Protein AF-A0A934EEZ6-F1 (afdb_monomer_lite)

Sequence (55 aa):
MADVHDRKTRSYNMSRIRSRDTKPELLVRKFLFAKDSRYKLHDKSLLDWAEREIS

Foldseek 3Di:
DDDPDDPVVVVVVVVPDDPDPDPVVVVVVVVCVVVVHDDDPPDCVVVVVVVVVVD

Secondary structure (DSSP, 8-state):
---SS-HHHHHHHHHH--SSS-HHHHHHHHHHHHTT----SS-THHHHHHHHS--

pLDDT: mean 86.47, std 10.89, range [50.56, 96.0]

Structure (mmCIF, N/CA/C/O backbone):
data_AF-A0A934EEZ6-F1
#
_entry.id   AF-A0A934EEZ6-F1
#
loop_
_atom_site.group_PDB
_atom_site.id
_atom_site.type_symbol
_atom_site.label_atom_id
_atom_site.label_alt_id
_atom_site.label_comp_id
_atom_site.label_asym_id
_atom_site.label_entity_id
_atom_site.label_seq_id
_atom_site.pdbx_PDB_ins_code
_atom_site.Cartn_x
_atom_site.Cartn_y
_atom_site.Cartn_z
_atom_site.occupancy
_atom_site.B_iso_or_equiv
_atom_site.auth_seq_id
_atom_site.auth_comp_id
_atom_site.auth_asym_id
_atom_site.auth_atom_id
_atom_site.pdbx_PDB_model_num
ATOM 1 N N . MET A 1 1 ? 5.155 -24.527 -15.886 1.00 62.41 1 MET A N 1
ATOM 2 C CA . MET A 1 1 ? 4.544 -23.202 -16.135 1.00 62.41 1 MET A CA 1
ATOM 3 C C . MET A 1 1 ? 5.681 -22.243 -16.463 1.00 62.41 1 MET A C 1
ATOM 5 O O . MET A 1 1 ? 6.623 -22.196 -15.683 1.00 62.41 1 MET A O 1
ATOM 9 N N . ALA A 1 2 ? 5.678 -21.616 -17.642 1.00 82.62 2 ALA A N 1
ATOM 10 C CA . ALA A 1 2 ? 6.780 -20.768 -18.112 1.00 82.62 2 ALA A CA 1
ATOM 11 C C . ALA A 1 2 ? 6.494 -19.286 -17.824 1.00 82.62 2 ALA A C 1
ATOM 13 O O . ALA A 1 2 ? 5.333 -18.878 -17.821 1.00 82.62 2 ALA A O 1
ATOM 14 N N . ASP A 1 3 ? 7.548 -18.508 -17.566 1.00 82.75 3 ASP A N 1
ATOM 15 C CA . ASP A 1 3 ? 7.455 -17.054 -17.414 1.00 82.75 3 ASP A CA 1
ATOM 16 C C . ASP A 1 3 ? 6.916 -16.449 -18.715 1.00 82.75 3 ASP A C 1
ATOM 18 O O . ASP A 1 3 ? 7.428 -16.723 -19.801 1.00 82.75 3 ASP A O 1
ATOM 22 N N . VAL A 1 4 ? 5.846 -15.666 -18.604 1.00 87.69 4 VAL A N 1
ATOM 23 C CA . VAL A 1 4 ? 5.175 -15.046 -19.754 1.00 87.69 4 VAL A CA 1
ATOM 24 C C . VAL A 1 4 ? 5.938 -13.797 -20.217 1.00 87.69 4 VAL A C 1
ATOM 26 O O . VAL A 1 4 ? 5.655 -13.245 -21.280 1.00 87.69 4 VAL A O 1
ATOM 29 N N . HIS A 1 5 ? 6.896 -13.315 -19.419 1.00 87.88 5 HIS A N 1
ATOM 30 C CA . HIS A 1 5 ? 7.608 -12.069 -19.652 1.00 87.88 5 HIS A CA 1
ATOM 31 C C . HIS A 1 5 ? 9.085 -12.284 -19.980 1.00 87.88 5 HIS A C 1
ATOM 33 O O . HIS A 1 5 ? 9.781 -13.100 -19.380 1.00 87.88 5 HIS A O 1
ATOM 39 N N . ASP A 1 6 ? 9.590 -11.456 -20.896 1.00 91.38 6 ASP A N 1
ATOM 40 C CA . ASP A 1 6 ? 11.026 -11.339 -21.127 1.00 91.38 6 ASP A CA 1
ATOM 41 C C . ASP A 1 6 ? 11.752 -10.816 -19.870 1.00 91.38 6 ASP A C 1
ATOM 43 O O . ASP A 1 6 ? 11.191 -10.083 -19.044 1.00 91.38 6 ASP A O 1
ATOM 47 N N . ARG A 1 7 ? 13.041 -11.155 -19.739 1.00 90.19 7 ARG A N 1
ATOM 48 C CA . ARG A 1 7 ? 13.887 -10.804 -18.591 1.00 90.19 7 ARG A CA 1
ATOM 49 C C . ARG A 1 7 ? 13.858 -9.306 -18.288 1.00 90.19 7 ARG A C 1
ATOM 51 O O . ARG A 1 7 ? 13.802 -8.933 -17.113 1.00 90.19 7 ARG A O 1
ATOM 58 N N . LYS A 1 8 ? 13.884 -8.449 -19.316 1.00 92.81 8 LYS A N 1
ATOM 59 C CA . LYS A 1 8 ? 13.867 -6.988 -19.139 1.00 92.81 8 LYS A CA 1
ATOM 60 C C . LYS A 1 8 ? 12.525 -6.511 -18.587 1.00 92.81 8 LYS A C 1
ATOM 62 O O . LYS A 1 8 ? 12.499 -5.731 -17.635 1.00 92.81 8 LYS A O 1
ATOM 67 N N . THR A 1 9 ? 11.427 -7.036 -19.125 1.00 91.81 9 THR A N 1
ATOM 68 C CA . THR A 1 9 ? 10.059 -6.743 -18.673 1.00 91.81 9 THR A CA 1
ATOM 69 C C . THR A 1 9 ? 9.850 -7.188 -17.233 1.00 91.81 9 THR A C 1
ATOM 71 O O . THR A 1 9 ? 9.339 -6.427 -16.416 1.00 91.81 9 THR A O 1
ATOM 74 N N . ARG A 1 10 ? 10.330 -8.382 -16.877 1.00 94.44 10 ARG A N 1
ATOM 75 C CA . ARG A 1 10 ? 10.285 -8.877 -15.501 1.00 94.44 10 ARG A CA 1
ATOM 76 C C . ARG A 1 10 ? 11.096 -8.002 -14.554 1.00 94.44 10 ARG A C 1
ATOM 78 O O . ARG A 1 10 ? 10.593 -7.631 -13.502 1.00 94.44 10 ARG A O 1
ATOM 85 N N . SER A 1 11 ? 12.325 -7.640 -14.923 1.00 92.50 11 SER A N 1
ATOM 86 C CA . SER A 1 11 ? 13.166 -6.760 -14.101 1.00 92.50 11 SER A CA 1
ATOM 87 C C . SER A 1 11 ? 12.511 -5.398 -13.875 1.00 92.50 11 SER A C 1
ATOM 89 O O . SER A 1 11 ? 12.582 -4.859 -12.772 1.00 92.50 11 SER A O 1
ATOM 91 N N . TYR A 1 12 ? 11.861 -4.852 -14.905 1.00 94.81 12 TYR A N 1
ATOM 92 C CA . TYR A 1 12 ? 11.088 -3.624 -14.787 1.00 94.81 12 TYR A CA 1
ATOM 93 C C . TYR A 1 12 ? 9.882 -3.810 -13.859 1.00 94.81 12 TYR A C 1
ATOM 95 O O . TYR A 1 12 ? 9.706 -3.031 -12.935 1.00 94.81 12 TYR A O 1
ATOM 103 N N . ASN A 1 13 ? 9.088 -4.867 -14.032 1.00 93.25 13 ASN A N 1
ATOM 104 C CA . ASN A 1 13 ? 7.926 -5.123 -13.179 1.00 93.25 13 ASN A CA 1
ATOM 105 C C . ASN A 1 13 ? 8.326 -5.306 -11.710 1.00 93.25 13 ASN A C 1
ATOM 107 O O . ASN A 1 13 ? 7.729 -4.690 -10.831 1.00 93.25 13 ASN A O 1
ATOM 111 N N . MET A 1 14 ? 9.375 -6.087 -11.449 1.00 92.62 14 MET A N 1
ATOM 112 C CA . MET A 1 14 ? 9.891 -6.316 -10.101 1.00 92.62 14 MET A CA 1
ATOM 113 C C . MET A 1 14 ? 10.407 -5.025 -9.452 1.00 92.62 14 MET A C 1
ATOM 115 O O . MET A 1 14 ? 10.152 -4.816 -8.271 1.00 92.62 14 MET A O 1
ATOM 119 N N . SER A 1 15 ? 11.049 -4.115 -10.203 1.00 92.44 15 SER A N 1
ATOM 120 C CA . SER A 1 15 ? 11.523 -2.829 -9.654 1.00 92.44 15 SER A CA 1
ATOM 121 C C . SER A 1 15 ? 10.391 -1.866 -9.274 1.00 92.44 15 SER A C 1
ATOM 123 O O . SER A 1 15 ? 10.601 -0.916 -8.519 1.00 92.44 15 SER A O 1
ATOM 125 N N . ARG A 1 16 ? 9.173 -2.106 -9.774 1.00 91.12 16 ARG A N 1
ATOM 126 C CA . ARG A 1 16 ? 7.974 -1.326 -9.435 1.00 91.12 16 ARG A CA 1
ATOM 127 C C . ARG A 1 16 ? 7.270 -1.833 -8.177 1.00 91.12 16 ARG A C 1
ATOM 129 O O . ARG A 1 16 ? 6.438 -1.104 -7.634 1.00 91.12 16 ARG A O 1
ATOM 136 N N . ILE A 1 17 ? 7.577 -3.046 -7.716 1.00 90.62 17 ILE A N 1
ATOM 137 C CA . ILE A 1 17 ? 7.001 -3.615 -6.496 1.00 90.62 17 ILE A CA 1
ATOM 138 C C . ILE A 1 17 ? 7.688 -2.968 -5.288 1.00 90.62 17 ILE A C 1
ATOM 140 O O . ILE A 1 17 ? 8.904 -3.027 -5.137 1.00 90.62 17 ILE A O 1
ATOM 144 N N . ARG A 1 18 ? 6.895 -2.320 -4.430 1.00 88.94 18 ARG A N 1
ATOM 145 C CA . ARG A 1 18 ? 7.362 -1.658 -3.203 1.00 88.94 18 ARG A CA 1
ATOM 146 C C . ARG A 1 18 ? 7.143 -2.567 -1.997 1.00 88.94 18 ARG A C 1
ATOM 148 O O . ARG A 1 18 ? 6.223 -3.376 -2.002 1.00 88.94 18 ARG A O 1
ATOM 155 N N . SER A 1 19 ? 7.954 -2.393 -0.956 1.00 87.56 19 SER A N 1
ATOM 156 C CA . SER A 1 19 ? 7.835 -3.140 0.306 1.00 87.56 19 SER A CA 1
ATOM 157 C C . SER A 1 19 ? 6.759 -2.602 1.255 1.00 87.56 19 SER A C 1
ATOM 159 O O . SER A 1 19 ? 6.449 -3.256 2.246 1.00 87.56 19 SER A O 1
ATOM 161 N N . ARG A 1 20 ? 6.230 -1.401 0.992 1.00 89.31 20 ARG A N 1
ATOM 162 C CA . ARG A 1 20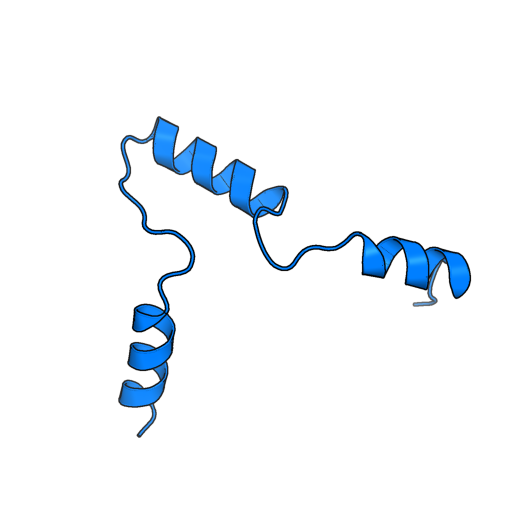 ? 5.225 -0.708 1.811 1.00 89.31 20 ARG A CA 1
ATOM 163 C C . ARG A 1 20 ? 4.278 0.089 0.927 1.00 89.31 20 ARG A C 1
ATOM 165 O O . ARG A 1 20 ? 4.627 0.426 -0.210 1.00 89.31 20 ARG A O 1
ATOM 172 N N . ASP A 1 21 ? 3.106 0.408 1.470 1.00 90.50 21 ASP A N 1
ATOM 173 C CA . ASP A 1 21 ? 2.066 1.205 0.809 1.00 90.50 21 ASP A CA 1
ATOM 174 C C . 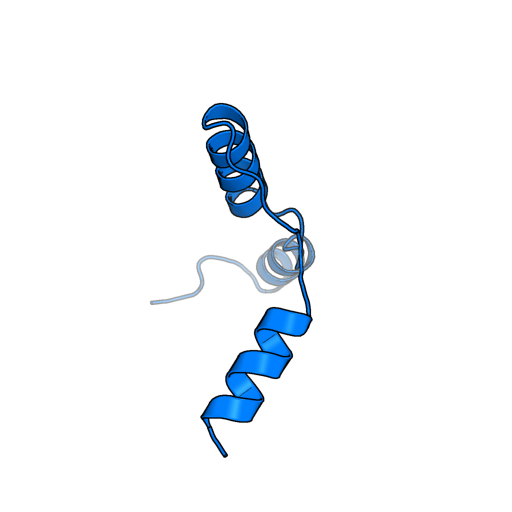ASP A 1 21 ? 1.630 0.589 -0.525 1.00 90.50 21 ASP A C 1
ATOM 176 O O . ASP A 1 21 ? 1.329 1.267 -1.513 1.00 90.50 21 ASP A O 1
ATOM 180 N N . THR A 1 22 ? 1.619 -0.741 -0.560 1.00 93.75 22 THR A N 1
ATOM 181 C CA . THR A 1 22 ? 1.137 -1.496 -1.707 1.00 93.75 22 THR A CA 1
ATOM 182 C C . THR A 1 22 ? -0.378 -1.327 -1.860 1.00 93.75 22 THR A C 1
ATOM 184 O O . THR A 1 22 ? -1.103 -0.994 -0.921 1.00 93.75 22 THR A O 1
ATOM 187 N N . LYS A 1 23 ? -0.897 -1.569 -3.068 1.00 91.88 23 LYS A N 1
ATOM 188 C CA . LYS A 1 23 ? -2.345 -1.525 -3.331 1.00 91.88 23 LYS A CA 1
ATOM 189 C C . LYS A 1 23 ? -3.183 -2.346 -2.328 1.00 91.88 23 LYS A C 1
ATOM 191 O O . LYS A 1 23 ? -4.163 -1.787 -1.836 1.00 91.88 23 LYS A O 1
ATOM 196 N N . PRO A 1 24 ? -2.838 -3.611 -1.998 1.00 94.12 24 PRO A N 1
ATOM 197 C CA . PRO A 1 24 ? -3.593 -4.369 -1.001 1.00 94.12 24 PRO A CA 1
ATOM 198 C C . PRO A 1 24 ? -3.515 -3.751 0.401 1.00 94.12 24 PRO A C 1
ATOM 200 O O . PRO A 1 24 ? -4.546 -3.662 1.063 1.00 94.12 24 PRO A O 1
ATOM 203 N N . GLU A 1 25 ? -2.354 -3.244 0.834 1.00 93.94 25 GLU A N 1
ATOM 204 C CA . GLU A 1 25 ? -2.245 -2.539 2.121 1.00 93.94 25 GLU A CA 1
ATOM 205 C C . GLU A 1 25 ? -3.183 -1.332 2.184 1.00 93.94 25 GLU A C 1
ATOM 207 O O . GLU A 1 25 ? -3.915 -1.164 3.155 1.00 93.94 25 GLU A O 1
ATOM 212 N N . LEU A 1 26 ? -3.200 -0.501 1.138 1.00 93.62 26 LEU A N 1
ATOM 213 C CA . LEU A 1 26 ? -4.057 0.685 1.082 1.00 93.62 26 LEU A CA 1
ATOM 214 C C . LEU A 1 26 ? -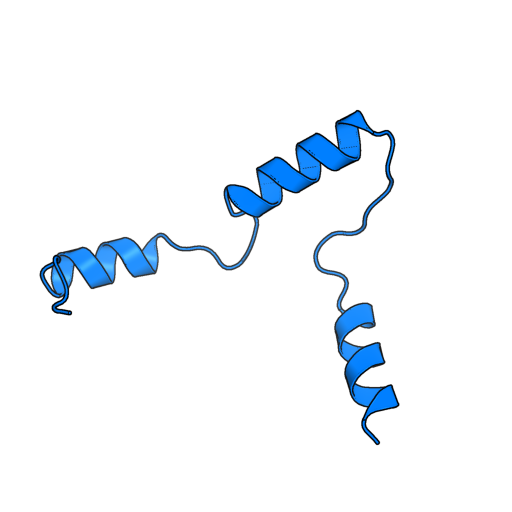5.547 0.324 1.106 1.00 93.62 26 LEU A C 1
ATOM 216 O O . LEU A 1 26 ? -6.340 1.047 1.709 1.00 93.62 26 LEU A O 1
ATOM 220 N N . LEU A 1 27 ? -5.932 -0.786 0.474 1.00 95.44 27 LEU A N 1
ATOM 221 C CA . LEU A 1 27 ? -7.305 -1.287 0.509 1.00 95.44 27 LEU A CA 1
ATOM 222 C C . LEU A 1 27 ? -7.706 -1.680 1.936 1.00 95.44 27 LEU A C 1
ATOM 224 O O . LEU A 1 27 ? -8.740 -1.223 2.423 1.00 95.44 27 LEU A O 1
ATOM 228 N N . VAL A 1 28 ? -6.866 -2.453 2.629 1.00 95.00 28 VAL A N 1
ATOM 229 C CA . VAL A 1 28 ? -7.122 -2.873 4.016 1.00 95.00 28 VAL A CA 1
ATOM 230 C C . VAL A 1 28 ? -7.161 -1.670 4.959 1.00 95.00 28 VAL A C 1
ATOM 232 O O . VAL A 1 28 ? -8.063 -1.569 5.785 1.00 95.00 28 VAL A O 1
ATOM 235 N N . ARG A 1 29 ? -6.251 -0.703 4.796 1.00 94.69 29 ARG A N 1
ATOM 236 C CA . ARG A 1 29 ? -6.243 0.545 5.578 1.00 94.69 29 ARG A CA 1
ATOM 237 C C . ARG A 1 29 ? -7.554 1.315 5.452 1.00 94.69 29 ARG A C 1
ATOM 239 O O . ARG A 1 29 ? -8.107 1.747 6.461 1.00 94.69 29 ARG A O 1
ATOM 246 N N . LYS A 1 30 ? -8.061 1.467 4.223 1.00 94.19 30 LYS A N 1
ATOM 247 C CA . LYS A 1 30 ? -9.350 2.125 3.957 1.00 94.19 30 LYS A CA 1
ATOM 248 C C . LYS A 1 30 ? -10.511 1.356 4.577 1.00 94.19 30 LYS A C 1
ATOM 250 O O . LYS A 1 30 ? -11.390 1.964 5.174 1.00 94.19 30 LYS A O 1
ATOM 255 N N . PHE A 1 31 ? -10.494 0.032 4.464 1.00 95.69 31 PHE A N 1
ATOM 256 C CA . PHE A 1 31 ? -11.508 -0.832 5.057 1.00 95.69 31 PHE A CA 1
ATOM 257 C C . PHE A 1 31 ? -11.546 -0.730 6.588 1.00 95.69 31 PHE A C 1
ATOM 259 O O . PHE A 1 31 ? -12.620 -0.578 7.160 1.00 95.69 31 PHE A O 1
ATOM 266 N N . LEU A 1 32 ? -10.388 -0.769 7.253 1.00 95.38 32 LEU A N 1
ATOM 267 C CA . LEU A 1 32 ? -10.294 -0.629 8.709 1.00 95.38 32 LEU A CA 1
ATOM 268 C C . LEU A 1 32 ? -10.727 0.763 9.174 1.00 95.38 32 LEU A C 1
ATOM 270 O O . LEU A 1 32 ? -11.456 0.878 10.156 1.00 95.38 32 LEU A O 1
ATOM 274 N N . PHE A 1 33 ? -10.343 1.806 8.433 1.00 93.69 33 PHE A N 1
ATOM 275 C CA . PHE A 1 33 ? -10.776 3.173 8.715 1.00 93.69 33 PHE A CA 1
ATOM 276 C C . PHE A 1 33 ? -12.299 3.328 8.603 1.00 93.69 33 PHE A C 1
ATOM 278 O O . PHE A 1 33 ? -12.918 3.930 9.472 1.00 93.69 33 PHE A O 1
ATOM 285 N N . ALA A 1 34 ? -12.924 2.718 7.590 1.00 96.00 34 ALA A N 1
ATOM 286 C CA . ALA A 1 34 ? -14.382 2.710 7.442 1.00 96.00 34 ALA A CA 1
ATOM 287 C C . ALA A 1 34 ? -15.111 1.969 8.581 1.00 96.00 34 ALA A C 1
ATOM 289 O O . ALA A 1 34 ? -16.301 2.186 8.790 1.00 96.00 34 ALA A O 1
ATOM 290 N N . LYS A 1 35 ? -14.406 1.099 9.311 1.00 95.62 35 LYS A N 1
ATOM 291 C CA . LYS A 1 35 ? -14.917 0.343 10.461 1.00 95.62 35 LYS A CA 1
ATOM 292 C C . LYS A 1 35 ? -14.555 0.962 11.815 1.00 95.62 35 LYS A C 1
ATOM 294 O O . LYS A 1 35 ? -14.659 0.271 12.824 1.00 95.62 35 LYS A O 1
ATOM 299 N N . ASP A 1 36 ? -14.063 2.203 11.835 1.00 93.56 36 ASP A N 1
ATOM 300 C CA . ASP A 1 36 ? -13.569 2.892 13.040 1.00 93.56 36 ASP A CA 1
ATOM 301 C C . ASP A 1 36 ? -12.508 2.085 13.825 1.00 93.56 36 ASP A C 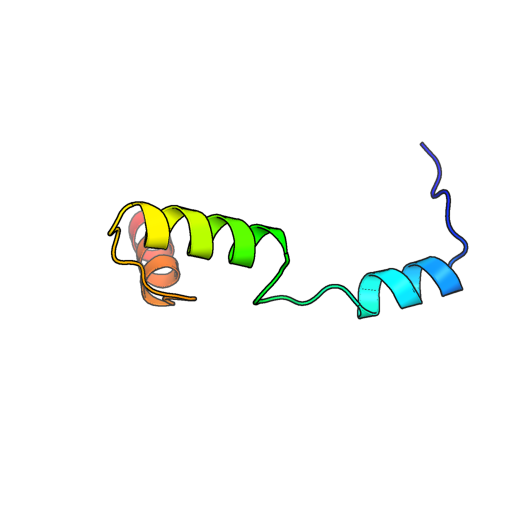1
ATOM 303 O O . ASP A 1 36 ? -12.314 2.213 15.032 1.00 93.56 36 ASP A O 1
ATOM 307 N N . SER A 1 37 ? -11.796 1.199 13.124 1.00 93.50 37 SER A N 1
ATOM 308 C CA . SER A 1 37 ? -10.797 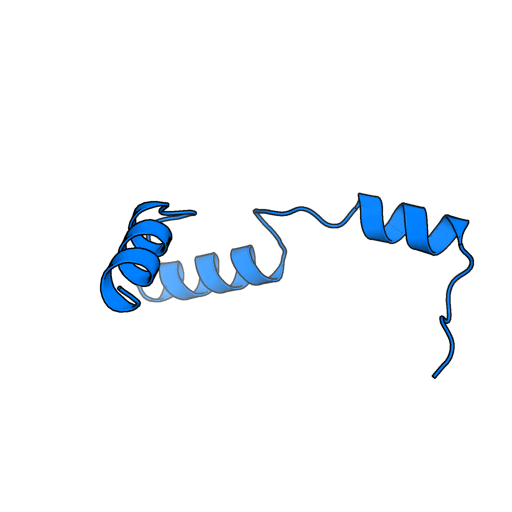0.325 13.727 1.00 93.50 37 SER A CA 1
ATOM 309 C C . SER A 1 37 ? -9.439 1.018 13.729 1.00 93.50 37 SER A C 1
ATOM 311 O O . SER A 1 37 ? -8.875 1.338 12.679 1.00 93.50 37 SER A O 1
ATOM 313 N N . ARG A 1 38 ? -8.885 1.231 14.924 1.00 91.88 38 ARG A N 1
ATOM 314 C CA . ARG A 1 38 ? -7.544 1.798 15.119 1.00 91.88 38 ARG A CA 1
ATOM 315 C C . ARG A 1 38 ? -6.499 0.736 14.781 1.00 91.88 38 ARG A C 1
ATOM 317 O O . ARG A 1 38 ? -6.550 -0.372 15.304 1.00 91.88 38 ARG A O 1
ATOM 324 N N . TYR A 1 39 ? -5.529 1.079 13.941 1.00 90.75 39 TYR A N 1
ATOM 325 C CA . TYR A 1 39 ? -4.413 0.199 13.597 1.00 90.75 39 TYR A CA 1
ATOM 326 C C . TYR A 1 39 ? -3.091 0.967 13.626 1.00 90.75 39 TYR A C 1
ATOM 328 O O . TYR A 1 39 ? -3.058 2.187 13.461 1.00 90.75 39 TYR A O 1
ATOM 336 N N . LYS A 1 40 ? -1.991 0.239 13.828 1.00 89.69 40 LYS A N 1
ATOM 337 C CA . LYS A 1 40 ? -0.627 0.756 13.692 1.00 89.69 40 LYS A CA 1
ATOM 338 C C . LYS A 1 40 ? -0.017 0.242 12.395 1.00 89.69 40 LYS A C 1
ATOM 340 O O . LYS A 1 40 ? -0.296 -0.877 11.972 1.00 89.69 40 LYS A O 1
ATOM 345 N N . LEU A 1 41 ? 0.814 1.061 11.762 1.00 90.06 41 LEU A N 1
ATOM 346 C CA . LEU A 1 41 ? 1.506 0.703 10.528 1.00 90.06 41 LEU A CA 1
ATOM 347 C C . LEU A 1 41 ? 2.943 0.291 10.821 1.00 90.06 41 LEU A C 1
ATOM 349 O O . LEU A 1 41 ? 3.656 1.016 11.507 1.00 90.06 41 LEU A O 1
ATOM 353 N N . HIS A 1 42 ? 3.358 -0.845 10.252 1.00 87.50 42 HIS A N 1
ATOM 354 C CA . HIS A 1 42 ? 4.736 -1.349 10.301 1.00 87.50 42 HIS A CA 1
ATOM 355 C C . HIS A 1 42 ? 5.326 -1.409 11.724 1.00 87.50 42 HIS A C 1
ATOM 357 O O . HIS A 1 42 ? 6.470 -1.008 11.945 1.00 87.50 42 HIS A O 1
ATOM 363 N N . ASP A 1 43 ? 4.535 -1.891 12.687 1.00 89.19 43 ASP A N 1
ATOM 364 C CA . ASP A 1 43 ? 4.963 -2.011 14.079 1.00 89.19 43 ASP A CA 1
ATOM 365 C C . ASP A 1 43 ? 6.007 -3.129 14.223 1.00 89.19 43 ASP A C 1
ATOM 367 O O . ASP A 1 43 ? 5.705 -4.307 14.036 1.00 89.19 43 ASP A O 1
ATOM 371 N N . LYS A 1 44 ? 7.250 -2.749 14.536 1.00 84.12 44 LYS A N 1
ATOM 372 C CA . LYS A 1 44 ? 8.369 -3.686 14.709 1.00 84.12 44 LYS A CA 1
ATOM 373 C C . LYS A 1 44 ? 8.225 -4.547 15.962 1.00 84.12 44 LYS A C 1
ATOM 375 O O . LYS A 1 44 ? 8.764 -5.643 15.991 1.00 84.12 44 LYS A O 1
ATOM 380 N N . SER A 1 45 ? 7.460 -4.091 16.955 1.00 84.75 45 SER A N 1
ATOM 381 C CA . SER A 1 45 ? 7.250 -4.851 18.193 1.00 84.75 45 SER A CA 1
ATOM 382 C C . SER A 1 45 ? 6.479 -6.157 17.975 1.00 84.75 45 SER A C 1
ATOM 384 O O . SER A 1 45 ? 6.635 -7.093 18.753 1.00 84.75 45 SER A O 1
ATOM 386 N N . LEU A 1 46 ? 5.699 -6.252 16.890 1.00 77.06 46 LEU A N 1
ATOM 387 C CA . LEU A 1 46 ? 5.043 -7.497 16.478 1.00 77.06 46 LEU A CA 1
ATOM 388 C C . LEU A 1 46 ? 6.044 -8.549 15.984 1.00 77.06 46 LEU A C 1
ATOM 390 O O . LEU A 1 46 ? 5.776 -9.740 16.101 1.00 77.06 46 LEU A O 1
ATOM 394 N N . LEU A 1 47 ? 7.179 -8.113 15.430 1.00 76.19 47 LEU A N 1
ATOM 395 C CA . LEU A 1 47 ? 8.241 -9.001 14.963 1.00 76.19 47 LEU A CA 1
ATOM 396 C C . LEU A 1 47 ? 9.040 -9.541 16.158 1.00 76.19 47 LEU A C 1
ATOM 398 O O . LEU A 1 47 ? 9.205 -10.750 16.280 1.00 76.19 47 LEU A O 1
ATOM 402 N N . ASP A 1 48 ? 9.404 -8.661 17.096 1.00 74.88 48 ASP A N 1
ATOM 403 C CA . ASP A 1 48 ? 10.098 -9.024 18.340 1.00 74.88 48 ASP A CA 1
ATOM 404 C C . ASP A 1 48 ? 9.292 -9.996 19.221 1.00 74.88 48 ASP A C 1
ATOM 406 O O . ASP A 1 48 ? 9.867 -10.816 19.936 1.00 74.88 48 ASP A O 1
ATOM 410 N N . TRP A 1 49 ? 7.957 -9.905 19.214 1.00 65.44 49 TRP A N 1
ATOM 411 C CA . TRP A 1 49 ? 7.105 -10.802 20.001 1.00 65.44 49 TRP A CA 1
ATOM 412 C C . TRP A 1 49 ? 7.140 -12.246 19.479 1.00 65.44 49 TRP A C 1
ATOM 414 O O . TRP A 1 49 ? 7.260 -13.171 20.278 1.00 65.44 49 TRP A O 1
ATOM 424 N N . ALA A 1 50 ? 7.135 -12.4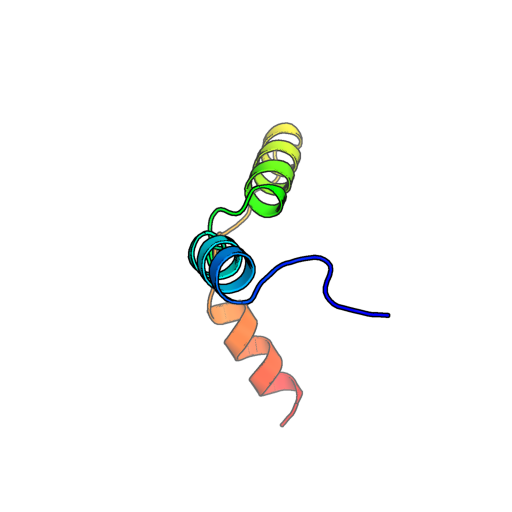36 18.156 1.00 65.94 50 ALA A N 1
ATOM 425 C CA . ALA A 1 50 ? 7.207 -13.764 17.545 1.00 65.94 50 ALA A CA 1
ATOM 426 C C . ALA A 1 50 ? 8.547 -14.469 17.821 1.00 65.94 50 ALA A C 1
ATOM 428 O O . ALA A 1 50 ? 8.588 -15.684 17.983 1.00 65.94 50 ALA A O 1
ATOM 429 N N . GLU A 1 51 ? 9.645 -13.716 17.914 1.00 66.31 51 GLU A N 1
ATOM 430 C CA . GLU A 1 51 ? 10.968 -14.277 18.219 1.00 66.31 51 GLU A CA 1
ATOM 431 C C . GLU A 1 51 ? 11.087 -14.753 19.675 1.00 66.31 51 GLU A C 1
ATOM 433 O O . GLU A 1 51 ? 11.815 -15.703 19.959 1.00 66.31 51 GLU A O 1
ATOM 438 N N . ARG A 1 52 ? 10.343 -14.133 20.599 1.00 66.94 52 ARG A N 1
ATOM 439 C CA . ARG A 1 52 ? 10.358 -14.473 22.033 1.00 66.94 52 ARG A CA 1
ATOM 440 C C . ARG A 1 52 ? 9.522 -15.697 22.394 1.00 66.94 52 ARG A C 1
ATOM 442 O O . ARG A 1 52 ? 9.763 -16.278 23.441 1.00 66.94 52 ARG A O 1
ATOM 449 N N . GLU A 1 53 ? 8.551 -16.066 21.567 1.00 63.28 53 GLU A N 1
ATOM 450 C CA . GLU A 1 53 ? 7.673 -17.224 21.795 1.00 63.28 53 GLU A CA 1
ATOM 451 C C . GLU A 1 53 ? 8.238 -18.535 21.217 1.00 63.28 53 GLU A C 1
ATOM 453 O O . GLU A 1 53 ? 7.728 -19.614 21.508 1.00 63.28 53 GLU A O 1
ATOM 458 N N . ILE A 1 54 ? 9.290 -18.444 20.395 1.00 63.47 54 ILE A N 1
ATOM 459 C CA . ILE A 1 54 ? 9.931 -19.580 19.709 1.00 63.47 54 ILE A CA 1
ATOM 460 C C . ILE A 1 54 ? 11.233 -20.026 20.424 1.00 63.47 54 ILE A C 1
ATOM 462 O O . ILE A 1 54 ? 11.818 -21.041 20.049 1.00 63.47 54 ILE A O 1
ATOM 466 N N . SER A 1 55 ? 11.677 -19.311 21.468 1.00 50.56 55 SER A N 1
ATOM 467 C CA . SER A 1 55 ? 12.783 -19.705 22.371 1.00 50.56 55 SER A CA 1
ATOM 468 C C . SER A 1 55 ? 12.265 -20.303 23.672 1.00 50.56 55 SER A C 1
ATOM 470 O O . SER A 1 55 ? 12.905 -21.263 24.151 1.00 50.56 55 SER A O 1
#

Radius of gyration: 17.31 Å; chains: 1; bounding box: 29×26×44 Å